Protein AF-A0A368FJ43-F1 (afdb_monomer_lite)

Structure (mmCIF, N/CA/C/O backbone):
data_AF-A0A368FJ43-F1
#
_entry.id   AF-A0A368FJ43-F1
#
loop_
_atom_site.group_PDB
_atom_site.id
_atom_site.type_symbol
_atom_site.label_atom_id
_atom_site.label_alt_id
_atom_site.label_comp_id
_atom_site.label_asym_id
_atom_site.label_entity_id
_atom_site.label_seq_id
_atom_site.pdbx_PDB_ins_code
_atom_site.Cartn_x
_atom_site.Cartn_y
_atom_site.Cartn_z
_atom_site.occupancy
_atom_site.B_iso_or_equiv
_atom_site.auth_seq_id
_atom_site.auth_comp_id
_atom_site.auth_asym_id
_atom_site.auth_atom_id
_atom_site.pdbx_PDB_model_num
ATOM 1 N N . MET A 1 1 ? 56.418 -21.300 -12.229 1.00 56.06 1 MET A N 1
ATOM 2 C CA . MET A 1 1 ? 54.948 -21.501 -12.327 1.00 56.06 1 MET A CA 1
ATOM 3 C C . MET A 1 1 ? 54.117 -20.212 -12.244 1.00 56.06 1 MET A C 1
ATOM 5 O O . MET A 1 1 ? 53.093 -20.142 -12.909 1.00 56.06 1 MET A O 1
ATOM 9 N N . HIS A 1 2 ? 54.546 -19.179 -11.508 1.00 57.78 2 HIS A N 1
ATOM 10 C CA . HIS A 1 2 ? 53.806 -17.912 -11.344 1.00 57.78 2 HIS A CA 1
ATOM 11 C C . HIS A 1 2 ? 53.532 -17.143 -12.662 1.00 57.78 2 HIS A C 1
ATOM 13 O O . HIS A 1 2 ? 52.445 -16.609 -12.866 1.00 57.78 2 HIS A O 1
ATOM 19 N N . TRP A 1 3 ? 54.482 -17.160 -13.607 1.00 52.84 3 TRP A N 1
ATOM 20 C CA . TRP A 1 3 ? 54.360 -16.487 -14.911 1.00 52.84 3 TRP A CA 1
ATOM 21 C C . TRP A 1 3 ? 53.244 -17.058 -15.805 1.00 52.84 3 TRP A C 1
ATOM 23 O O . TRP A 1 3 ? 52.507 -16.310 -16.445 1.00 52.84 3 TRP A O 1
ATOM 33 N N . PHE A 1 4 ? 53.064 -18.382 -15.798 1.00 61.09 4 PHE A N 1
ATOM 34 C CA . PHE A 1 4 ? 52.041 -19.058 -16.602 1.00 61.09 4 PHE A CA 1
ATOM 35 C C . PHE A 1 4 ? 50.625 -18.763 -16.085 1.00 61.09 4 PHE A C 1
ATOM 37 O O . PHE A 1 4 ? 49.690 -18.586 -16.863 1.00 61.09 4 PHE A O 1
ATOM 44 N N . TRP A 1 5 ? 50.478 -18.647 -14.762 1.00 62.38 5 TRP A N 1
ATOM 45 C CA . TRP A 1 5 ? 49.208 -18.303 -14.126 1.00 62.38 5 TRP A CA 1
ATOM 46 C C . TRP A 1 5 ? 48.803 -16.852 -14.416 1.00 62.38 5 TRP A C 1
ATOM 48 O O . TRP A 1 5 ? 47.652 -16.600 -14.764 1.00 62.38 5 TRP A O 1
ATOM 58 N N . LYS A 1 6 ? 49.764 -15.918 -14.395 1.00 77.50 6 LYS A N 1
ATOM 59 C CA . LYS A 1 6 ? 49.528 -14.508 -14.740 1.00 77.50 6 LYS A CA 1
ATOM 60 C C . LYS A 1 6 ? 49.075 -14.333 -16.195 1.00 77.50 6 LYS A C 1
ATOM 62 O O . LYS A 1 6 ? 48.061 -13.689 -16.440 1.00 77.50 6 LYS A O 1
ATOM 67 N N . LYS A 1 7 ? 49.749 -15.003 -17.140 1.00 81.00 7 LYS A N 1
ATOM 68 C CA . LYS A 1 7 ? 49.359 -15.047 -18.564 1.00 81.00 7 LYS A CA 1
ATOM 69 C C . LYS A 1 7 ? 47.941 -15.593 -18.766 1.00 81.00 7 LYS A C 1
ATOM 71 O O . LYS A 1 7 ? 47.155 -15.019 -19.517 1.00 81.00 7 LYS A O 1
ATOM 76 N N . ARG A 1 8 ? 47.602 -16.688 -18.079 1.00 78.31 8 ARG A N 1
ATOM 77 C CA . ARG A 1 8 ? 46.274 -17.315 -18.167 1.00 78.31 8 ARG A CA 1
ATOM 78 C C . ARG A 1 8 ? 45.178 -16.428 -17.568 1.00 78.31 8 ARG A C 1
ATOM 80 O O . ARG A 1 8 ? 44.077 -16.370 -18.112 1.00 78.31 8 ARG A O 1
ATOM 87 N N . TYR A 1 9 ? 45.485 -15.720 -16.483 1.00 78.31 9 TYR A N 1
ATOM 88 C CA . TYR A 1 9 ? 44.573 -14.769 -15.851 1.00 78.31 9 TYR A CA 1
ATOM 89 C C . TYR A 1 9 ? 44.326 -13.532 -16.731 1.00 78.31 9 TYR A C 1
ATOM 91 O O . TYR A 1 9 ? 43.179 -13.129 -16.913 1.00 78.31 9 TYR A O 1
ATOM 99 N N . GLU A 1 10 ? 45.370 -12.985 -17.361 1.00 89.19 10 GLU A N 1
ATOM 100 C CA . GLU A 1 10 ? 45.248 -11.885 -18.331 1.00 89.19 10 GLU A CA 1
ATOM 101 C C . GLU A 1 10 ? 44.378 -12.273 -19.539 1.00 89.19 10 GLU A C 1
ATOM 103 O O . GLU A 1 10 ? 43.505 -11.504 -19.945 1.00 89.19 10 GLU A O 1
ATOM 108 N N . GLN A 1 11 ? 44.545 -13.487 -20.077 1.00 83.38 11 GLN A N 1
ATOM 109 C CA . GLN A 1 11 ? 43.682 -14.011 -21.145 1.00 83.38 11 GLN A CA 1
ATOM 110 C C . GLN A 1 11 ? 42.215 -14.127 -20.714 1.00 83.38 11 GLN A C 1
ATOM 112 O O . GLN A 1 11 ? 41.321 -13.736 -21.466 1.00 83.38 11 GLN A O 1
ATOM 117 N N . PHE A 1 12 ? 41.957 -14.617 -19.502 1.00 87.25 12 PHE A N 1
ATOM 118 C CA . PHE A 1 12 ? 40.603 -14.741 -18.966 1.00 87.25 12 PHE A CA 1
ATOM 119 C C . PHE A 1 12 ? 39.910 -13.377 -18.783 1.00 87.25 12 PHE A C 1
ATOM 121 O O . PHE A 1 12 ? 38.737 -13.220 -19.138 1.00 87.25 12 PHE A O 1
ATOM 128 N N . GLU A 1 13 ? 40.628 -12.367 -18.285 1.00 88.12 13 GLU A N 1
ATOM 129 C CA . GLU A 1 13 ? 40.110 -10.997 -18.152 1.00 88.12 13 GLU A CA 1
ATOM 130 C C . GLU A 1 13 ? 39.820 -10.355 -19.520 1.00 88.12 13 GLU A C 1
ATOM 132 O O . GLU A 1 13 ? 38.753 -9.757 -19.712 1.00 88.12 13 GLU A O 1
ATOM 137 N N . LEU A 1 14 ? 40.702 -10.547 -20.510 1.00 87.88 14 LEU A N 1
ATOM 138 C CA . LEU A 1 14 ? 40.470 -10.093 -21.886 1.00 87.88 14 LEU A CA 1
ATOM 139 C C . LEU A 1 14 ? 39.242 -10.766 -22.517 1.00 87.88 14 LEU A C 1
ATOM 141 O O . LEU A 1 14 ? 38.427 -10.090 -23.153 1.00 87.88 14 LEU A O 1
ATOM 145 N N . GLU A 1 15 ? 39.047 -12.069 -22.301 1.00 86.06 15 GLU A N 1
ATOM 146 C CA . GLU A 1 15 ? 37.847 -12.771 -22.767 1.00 86.06 15 GLU A CA 1
ATOM 147 C C . GLU A 1 15 ? 36.567 -12.243 -22.108 1.00 86.06 15 GLU A C 1
ATOM 149 O O . GLU A 1 15 ? 35.552 -12.052 -22.791 1.00 86.06 15 GLU A O 1
ATOM 154 N N . ARG A 1 16 ? 36.588 -11.965 -20.795 1.00 87.50 16 ARG A N 1
ATOM 155 C CA . ARG A 1 16 ? 35.446 -11.339 -20.107 1.00 87.50 16 ARG A CA 1
ATOM 156 C C . ARG A 1 16 ? 35.163 -9.949 -20.662 1.00 87.50 16 ARG A C 1
ATOM 158 O O . ARG A 1 16 ? 33.991 -9.626 -20.868 1.00 87.50 16 ARG A O 1
ATOM 165 N N . LYS A 1 17 ? 36.195 -9.145 -20.929 1.00 86.06 17 LYS A N 1
ATOM 166 C CA . LYS A 1 17 ? 36.047 -7.806 -21.514 1.00 86.06 17 LYS A CA 1
ATOM 167 C C . LYS A 1 17 ? 35.421 -7.874 -22.909 1.00 86.06 17 LYS A C 1
ATOM 169 O O . LYS A 1 17 ? 34.400 -7.228 -23.134 1.00 86.06 17 LYS A O 1
ATOM 174 N N . LYS A 1 18 ? 35.914 -8.757 -23.782 1.00 87.62 18 LYS A N 1
ATOM 175 C CA . LYS A 1 18 ? 35.355 -8.981 -25.128 1.00 87.62 18 LYS A CA 1
ATOM 176 C C . LYS A 1 18 ? 33.895 -9.447 -25.079 1.00 87.62 18 LYS A C 1
ATOM 178 O O . LYS A 1 18 ? 33.059 -8.964 -25.843 1.00 87.62 18 LYS A O 1
ATOM 183 N N . LYS A 1 19 ? 33.552 -10.348 -24.147 1.00 78.06 19 LYS A N 1
ATOM 184 C CA . LYS A 1 19 ? 32.161 -10.789 -23.922 1.00 78.06 19 LYS A CA 1
ATOM 185 C C . LYS A 1 19 ? 31.265 -9.645 -23.446 1.00 78.06 19 LYS A C 1
ATOM 187 O O . LYS A 1 19 ? 30.132 -9.548 -23.919 1.00 78.06 19 LYS A O 1
ATOM 192 N N . ARG A 1 20 ? 31.757 -8.779 -22.548 1.00 78.06 20 ARG A N 1
ATOM 193 C CA . ARG A 1 20 ? 31.035 -7.574 -22.106 1.00 78.06 20 ARG A CA 1
ATOM 194 C C . ARG A 1 20 ? 30.791 -6.642 -23.287 1.00 78.06 20 ARG A C 1
ATOM 196 O O . ARG A 1 20 ? 29.639 -6.343 -23.554 1.00 78.06 20 ARG A O 1
ATOM 203 N N . GLU A 1 21 ? 31.830 -6.274 -24.031 1.00 72.44 21 GLU A N 1
ATOM 204 C CA . GLU A 1 21 ? 31.740 -5.372 -25.189 1.00 72.44 21 GLU A CA 1
ATOM 205 C C . GLU A 1 21 ? 30.765 -5.880 -26.259 1.00 72.44 21 GLU A C 1
ATOM 207 O O . GLU A 1 21 ? 29.896 -5.135 -26.711 1.00 72.44 21 GLU A O 1
ATOM 212 N N . HIS A 1 22 ? 30.828 -7.166 -26.603 1.00 73.38 22 HIS A N 1
ATOM 213 C CA . HIS A 1 22 ? 29.907 -7.786 -27.554 1.00 73.38 22 HIS A CA 1
ATOM 214 C C . HIS A 1 22 ? 28.457 -7.850 -27.029 1.00 73.38 22 HIS A C 1
ATOM 216 O O . HIS A 1 22 ? 27.514 -7.642 -27.795 1.00 73.38 22 HIS A O 1
ATOM 222 N N . ALA A 1 23 ? 28.247 -8.076 -25.727 1.00 63.69 23 ALA A N 1
ATOM 223 C CA . ALA A 1 23 ? 26.916 -7.997 -25.121 1.00 63.69 23 ALA A CA 1
ATOM 224 C C . ALA A 1 23 ? 26.365 -6.558 -25.125 1.00 63.69 23 ALA A C 1
ATOM 226 O O . ALA A 1 23 ? 25.172 -6.363 -25.363 1.00 63.69 23 ALA A O 1
ATOM 227 N N . THR A 1 24 ? 27.219 -5.551 -24.916 1.00 64.25 24 THR A N 1
ATOM 228 C CA . THR A 1 24 ? 26.849 -4.133 -25.033 1.00 64.25 24 THR A CA 1
ATOM 229 C C . THR A 1 24 ? 26.514 -3.765 -26.478 1.00 64.25 24 THR A C 1
ATOM 231 O O . THR A 1 24 ? 25.536 -3.059 -26.706 1.00 64.25 24 THR A O 1
ATOM 234 N N . ALA A 1 25 ? 27.267 -4.282 -27.456 1.00 63.62 25 ALA A N 1
ATOM 235 C CA . ALA A 1 25 ? 27.008 -4.082 -28.883 1.00 63.62 25 ALA A CA 1
ATOM 236 C C . ALA A 1 25 ? 25.661 -4.685 -29.319 1.00 63.62 25 ALA A C 1
ATOM 238 O O . ALA A 1 25 ? 24.885 -4.012 -29.988 1.00 63.62 25 ALA A O 1
ATOM 239 N N . ARG A 1 26 ? 25.325 -5.901 -28.863 1.00 59.81 26 ARG A N 1
ATOM 240 C CA . ARG A 1 26 ? 24.026 -6.551 -29.146 1.00 59.81 26 ARG A CA 1
ATOM 241 C C . ARG A 1 26 ? 22.819 -5.838 -28.530 1.00 59.81 26 ARG A C 1
ATOM 243 O O . ARG A 1 26 ? 21.708 -6.013 -29.014 1.00 59.81 26 ARG A O 1
ATOM 250 N N . ARG A 1 27 ? 23.016 -5.070 -27.453 1.00 56.34 27 ARG A N 1
ATOM 251 C CA . ARG A 1 27 ? 21.953 -4.289 -26.793 1.00 56.34 27 ARG A CA 1
ATOM 252 C C . ARG A 1 27 ? 21.708 -2.926 -27.436 1.00 56.34 27 ARG A C 1
ATOM 254 O O . ARG A 1 27 ? 20.734 -2.270 -27.077 1.00 56.34 27 ARG A O 1
ATOM 261 N N . ARG A 1 28 ? 22.558 -2.491 -28.371 1.00 56.34 28 ARG A N 1
ATOM 262 C CA . ARG A 1 28 ? 22.267 -1.310 -29.186 1.00 56.34 28 ARG A CA 1
ATOM 263 C C . ARG A 1 28 ? 21.212 -1.715 -30.209 1.00 56.34 28 ARG A C 1
ATOM 265 O O . ARG A 1 28 ? 21.512 -2.437 -31.154 1.00 56.34 28 ARG A O 1
ATOM 272 N N . VAL A 1 29 ? 19.969 -1.287 -29.996 1.00 56.28 29 VAL A N 1
ATOM 273 C CA . VAL A 1 29 ? 18.942 -1.356 -31.040 1.00 56.28 29 VAL A CA 1
ATOM 274 C C . VAL A 1 29 ? 19.450 -0.479 -32.184 1.00 56.28 29 VAL A C 1
ATOM 276 O O . VAL A 1 29 ? 19.746 0.683 -31.906 1.00 56.28 29 VAL A O 1
ATOM 279 N N . PRO A 1 30 ? 19.615 -0.988 -33.420 1.00 60.94 30 PRO A N 1
ATOM 280 C CA . PRO A 1 30 ? 19.941 -0.134 -34.552 1.00 60.94 30 PRO A CA 1
ATOM 281 C C . PRO A 1 30 ? 18.762 0.826 -34.724 1.00 60.94 30 PRO A C 1
ATOM 283 O O . PRO A 1 30 ? 17.656 0.374 -35.040 1.00 60.94 30 PRO A O 1
ATOM 286 N N . PRO A 1 31 ? 18.931 2.120 -34.421 1.00 58.47 31 PRO A N 1
ATOM 287 C CA . PRO A 1 31 ? 17.820 3.035 -34.513 1.00 58.47 31 PRO A CA 1
ATOM 288 C C . PRO A 1 31 ? 17.581 3.317 -35.994 1.00 58.47 31 PRO A C 1
ATOM 290 O O . PRO A 1 31 ? 18.527 3.376 -36.788 1.00 58.47 31 PRO A O 1
ATOM 293 N N . PRO A 1 32 ? 16.331 3.533 -36.390 1.00 61.94 32 PRO A N 1
ATOM 294 C CA . PRO A 1 32 ? 16.091 4.184 -37.644 1.00 61.94 32 PRO A CA 1
ATOM 295 C C . PRO A 1 32 ? 16.373 5.676 -37.326 1.00 61.94 32 PRO A C 1
ATOM 297 O O . PRO A 1 32 ? 15.612 6.346 -36.632 1.00 61.94 32 PRO A O 1
ATOM 300 N N . TYR A 1 33 ? 17.581 6.147 -37.663 1.00 68.44 33 TYR A N 1
ATOM 301 C CA . TYR A 1 33 ? 18.050 7.479 -37.265 1.00 68.44 33 TYR A CA 1
ATOM 302 C C . TYR A 1 33 ? 17.172 8.557 -37.904 1.00 68.44 33 TYR A C 1
ATOM 304 O O . TYR A 1 33 ? 17.021 8.592 -39.123 1.00 68.44 33 TYR A O 1
ATOM 312 N N . ILE A 1 34 ? 16.624 9.449 -37.079 1.00 73.38 34 ILE A N 1
ATOM 313 C CA . ILE A 1 34 ? 15.973 10.664 -37.567 1.00 73.38 34 ILE A CA 1
ATOM 314 C C . ILE A 1 34 ? 17.078 11.547 -38.151 1.00 73.38 34 ILE A C 1
ATOM 316 O O . ILE A 1 34 ? 17.984 11.954 -37.422 1.00 73.38 34 ILE A O 1
ATOM 320 N N . SER A 1 35 ? 17.035 11.811 -39.459 1.00 73.88 35 SER A N 1
ATOM 321 C CA . SER A 1 35 ? 18.006 12.694 -40.114 1.00 73.88 35 SER A CA 1
ATOM 322 C C . SER A 1 35 ? 17.357 14.032 -40.436 1.00 73.88 35 SER A C 1
ATOM 324 O O . SER A 1 35 ? 16.353 14.071 -41.150 1.00 73.88 35 SER A O 1
ATOM 326 N N . VAL A 1 36 ? 17.953 15.114 -39.942 1.00 82.88 36 VAL A N 1
ATOM 327 C CA . VAL A 1 36 ? 17.556 16.487 -40.263 1.00 82.88 36 VAL A CA 1
ATOM 328 C C . VAL A 1 36 ? 18.470 17.004 -41.366 1.00 82.88 36 VAL A C 1
ATOM 330 O O . VAL A 1 36 ? 19.692 16.975 -41.214 1.00 82.88 36 VAL A O 1
ATOM 333 N N . LYS A 1 37 ? 17.896 17.455 -42.481 1.00 81.31 37 LYS A N 1
ATOM 334 C CA . LYS A 1 37 ? 18.634 18.093 -43.575 1.00 81.31 37 LYS A CA 1
ATOM 335 C C . LYS A 1 37 ? 18.195 19.548 -43.674 1.00 81.31 37 LYS A C 1
ATOM 337 O O . LYS A 1 37 ? 17.035 19.827 -43.962 1.00 81.31 37 LYS A O 1
ATOM 342 N N . HIS A 1 38 ? 19.124 20.463 -43.431 1.00 83.56 38 HIS A N 1
ATOM 343 C CA . HIS A 1 38 ? 18.896 21.896 -43.584 1.00 83.56 38 HIS A CA 1
ATOM 344 C C . HIS A 1 38 ? 19.403 22.346 -44.956 1.00 83.56 38 HIS A C 1
ATOM 346 O O . HIS A 1 38 ? 20.557 22.093 -45.302 1.00 83.56 38 HIS A O 1
ATOM 352 N N . THR A 1 39 ? 18.552 23.011 -45.731 1.00 82.69 39 THR A N 1
ATOM 353 C CA . THR A 1 39 ? 18.940 23.740 -46.946 1.00 82.69 39 THR A CA 1
ATOM 354 C C . THR A 1 39 ? 18.619 25.223 -46.769 1.00 82.69 39 THR A C 1
ATOM 356 O O . THR A 1 39 ? 18.028 25.618 -45.768 1.00 82.69 39 THR A O 1
ATOM 359 N N . ILE A 1 40 ? 19.013 26.051 -47.737 1.00 85.56 40 ILE A N 1
ATOM 360 C CA . ILE A 1 40 ? 18.828 27.511 -47.691 1.00 85.56 40 ILE A CA 1
ATOM 361 C C . ILE A 1 40 ? 17.338 27.895 -47.618 1.00 85.56 40 ILE A C 1
ATOM 363 O O . ILE A 1 40 ? 17.001 28.895 -46.994 1.00 85.56 40 ILE A O 1
ATOM 367 N N . ASN A 1 41 ? 16.449 27.084 -48.203 1.00 77.94 41 ASN A N 1
ATOM 368 C CA . ASN A 1 41 ? 15.029 27.418 -48.343 1.00 77.94 41 ASN A CA 1
ATOM 369 C C . ASN A 1 41 ? 14.108 26.582 -47.442 1.00 77.94 41 ASN A C 1
ATOM 371 O O . ASN A 1 41 ? 13.004 27.018 -47.133 1.00 77.94 41 ASN A O 1
ATOM 375 N N . GLU A 1 42 ? 14.540 25.396 -47.001 1.00 81.44 42 GLU A N 1
ATOM 376 C CA . GLU A 1 42 ? 13.709 24.510 -46.183 1.00 81.44 42 GLU A CA 1
ATOM 377 C C . GLU A 1 42 ? 14.524 23.539 -45.318 1.00 81.44 42 GLU A C 1
ATOM 379 O O . GLU A 1 42 ? 15.661 23.170 -45.631 1.00 81.44 42 GLU A O 1
ATOM 384 N N . THR A 1 43 ? 13.912 23.094 -44.220 1.00 84.50 43 THR A N 1
ATOM 385 C CA . THR A 1 43 ? 14.436 22.035 -43.350 1.00 84.50 43 THR A CA 1
ATOM 386 C C . THR A 1 43 ? 13.560 20.798 -43.489 1.00 84.50 43 THR A C 1
ATOM 388 O O . THR A 1 43 ? 12.379 20.841 -43.152 1.00 84.50 43 THR A O 1
ATOM 391 N N . THR A 1 44 ? 14.133 19.685 -43.949 1.00 80.31 44 THR A N 1
ATOM 392 C CA . THR A 1 44 ? 13.415 18.412 -44.107 1.00 80.31 44 THR A CA 1
ATOM 393 C C . THR A 1 44 ? 13.824 17.405 -43.031 1.00 80.31 44 THR A C 1
ATOM 395 O O . THR A 1 44 ? 15.004 17.245 -42.704 1.00 80.31 44 THR A O 1
ATOM 398 N N . LEU A 1 45 ? 12.827 16.722 -42.458 1.00 79.69 45 LEU A N 1
ATOM 399 C CA . LEU A 1 45 ? 12.988 15.699 -41.422 1.00 79.69 45 LEU A CA 1
ATOM 400 C C . LEU A 1 45 ? 12.660 14.327 -42.012 1.00 79.69 45 LEU A C 1
ATOM 402 O O . LEU A 1 45 ? 11.509 14.056 -42.345 1.00 79.69 45 LEU A O 1
ATOM 406 N N . VAL A 1 46 ? 13.654 13.444 -42.118 1.00 77.00 46 VAL A N 1
ATOM 407 C CA . VAL A 1 46 ? 13.416 12.043 -42.494 1.00 77.00 46 VAL A CA 1
ATOM 408 C C . VAL A 1 46 ? 13.244 11.243 -41.212 1.00 77.00 46 VAL A C 1
ATOM 410 O O . VAL A 1 46 ? 14.222 10.941 -40.523 1.00 77.00 46 VAL A O 1
ATOM 413 N N . VAL A 1 47 ? 11.990 10.934 -40.885 1.00 74.56 47 VAL A N 1
ATOM 414 C CA . VAL A 1 47 ? 11.626 10.034 -39.788 1.00 74.56 47 VAL A CA 1
ATOM 415 C C . VAL A 1 47 ? 11.361 8.661 -40.396 1.00 74.56 47 VAL A C 1
ATOM 417 O O . VAL A 1 47 ? 10.384 8.498 -41.120 1.00 74.56 47 VAL A O 1
ATOM 420 N N . PRO A 1 48 ? 12.230 7.676 -40.167 1.00 69.62 48 PRO A N 1
ATOM 421 C CA . PRO A 1 48 ? 11.997 6.337 -40.683 1.00 69.62 48 PRO A CA 1
ATOM 422 C C . PRO A 1 48 ? 10.879 5.617 -39.915 1.00 69.62 48 PRO A C 1
ATOM 424 O O . PRO A 1 48 ? 10.690 5.834 -38.715 1.00 69.62 48 PRO A O 1
ATOM 427 N N . ASP A 1 49 ? 10.160 4.734 -40.609 1.00 72.94 49 ASP A N 1
ATOM 428 C CA . ASP A 1 49 ? 8.962 4.083 -40.079 1.00 72.94 49 ASP A CA 1
ATOM 429 C C . ASP A 1 49 ? 9.248 3.298 -38.794 1.00 72.94 49 ASP A C 1
ATOM 431 O O . ASP A 1 49 ? 10.073 2.374 -38.747 1.00 72.94 49 ASP A O 1
ATOM 435 N N . ILE A 1 50 ? 8.523 3.650 -37.731 1.00 70.12 50 ILE A N 1
ATOM 436 C CA . ILE A 1 50 ? 8.561 2.938 -36.457 1.00 70.12 50 ILE A CA 1
ATOM 437 C C . ILE A 1 50 ? 7.949 1.558 -36.699 1.00 70.12 50 ILE A C 1
ATOM 439 O O . ILE A 1 50 ? 6.729 1.395 -36.725 1.00 70.12 50 ILE A O 1
ATOM 443 N N . LYS A 1 51 ? 8.793 0.536 -36.882 1.00 69.62 51 LYS A N 1
ATOM 444 C CA . LYS A 1 51 ? 8.326 -0.854 -36.939 1.00 69.62 51 LYS A CA 1
ATOM 445 C C . LYS A 1 51 ? 7.575 -1.151 -35.646 1.00 69.62 51 LYS A C 1
ATOM 447 O O . LYS A 1 51 ? 8.177 -1.186 -34.573 1.00 69.62 51 LYS A O 1
ATOM 452 N N . VAL A 1 52 ? 6.266 -1.373 -35.749 1.00 78.75 52 VAL A N 1
ATOM 453 C CA . VAL A 1 52 ? 5.434 -1.767 -34.610 1.00 78.75 5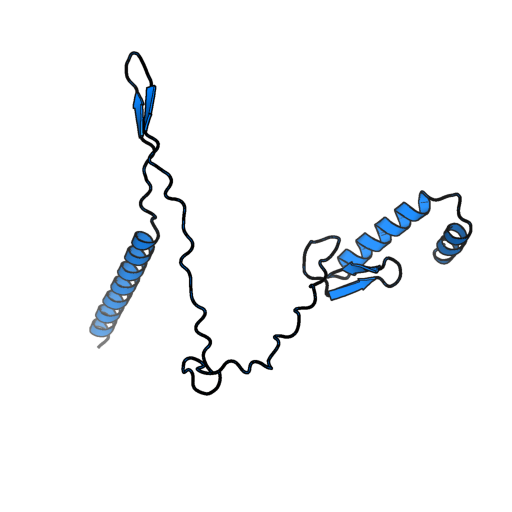2 VAL A CA 1
ATOM 454 C C . VAL A 1 52 ? 6.030 -3.039 -34.019 1.00 78.75 52 VAL A C 1
ATOM 456 O O . VAL A 1 52 ? 6.108 -4.073 -34.688 1.00 78.75 52 VAL A O 1
ATOM 459 N N . PHE A 1 53 ? 6.491 -2.956 -32.772 1.00 76.94 53 PHE A N 1
ATOM 460 C CA . PHE A 1 53 ? 7.038 -4.103 -32.064 1.00 76.94 53 PHE A CA 1
ATOM 461 C C . PHE A 1 53 ? 5.925 -5.136 -31.865 1.00 76.94 53 PHE A C 1
ATOM 463 O O . PHE A 1 53 ? 5.102 -5.028 -30.955 1.00 76.94 53 PHE A O 1
ATOM 470 N N . LYS A 1 54 ? 5.890 -6.155 -32.726 1.00 80.50 54 LYS A N 1
ATOM 471 C CA . LYS A 1 54 ? 5.068 -7.342 -32.504 1.00 80.50 54 LYS A CA 1
ATOM 472 C C . LYS A 1 54 ? 5.776 -8.176 -31.450 1.00 80.50 54 LYS A C 1
ATOM 474 O O . LYS A 1 54 ? 6.798 -8.799 -31.739 1.00 80.50 54 LYS A O 1
ATOM 479 N N . LYS A 1 55 ? 5.260 -8.149 -30.218 1.00 76.00 55 LYS A N 1
ATOM 480 C CA . LYS A 1 55 ? 5.746 -9.017 -29.143 1.00 76.00 55 LYS A CA 1
ATOM 481 C C . LYS A 1 55 ? 5.753 -10.454 -29.679 1.00 76.00 55 LYS A C 1
ATOM 483 O O . LYS A 1 55 ? 4.690 -10.921 -30.085 1.00 76.00 55 LYS A O 1
ATOM 488 N N . PRO A 1 56 ? 6.910 -11.139 -29.723 1.00 74.50 56 PRO A N 1
ATOM 489 C CA . PRO A 1 56 ? 6.939 -12.506 -30.209 1.00 74.50 56 PRO A CA 1
ATOM 490 C C . PRO A 1 56 ? 6.026 -13.352 -29.323 1.00 74.50 56 PRO A C 1
ATOM 492 O O . PRO A 1 56 ? 6.050 -13.225 -28.094 1.00 74.50 56 PRO A O 1
ATOM 495 N N . GLU A 1 57 ? 5.208 -14.195 -29.946 1.00 77.81 57 GLU A N 1
ATOM 496 C CA . GLU A 1 57 ? 4.372 -15.159 -29.240 1.00 77.81 57 GLU A CA 1
ATOM 497 C C . GLU A 1 57 ? 5.275 -16.200 -28.572 1.00 77.81 57 GLU A C 1
ATOM 499 O O . GLU A 1 57 ? 5.638 -17.226 -29.148 1.00 77.81 57 GLU A O 1
ATOM 504 N N . VAL A 1 58 ? 5.695 -15.922 -27.340 1.00 68.25 58 VAL A N 1
ATOM 505 C CA . VAL A 1 58 ? 6.424 -16.895 -26.531 1.00 68.25 58 VAL A CA 1
ATOM 506 C C . VAL A 1 58 ? 5.404 -17.913 -26.037 1.00 68.25 58 VAL A C 1
ATOM 508 O O . VAL A 1 58 ? 4.661 -17.640 -25.095 1.00 68.25 58 VAL A O 1
ATOM 511 N N . LYS A 1 59 ? 5.355 -19.091 -26.668 1.00 66.50 59 LYS A N 1
ATOM 512 C CA . LYS A 1 59 ? 4.613 -20.235 -26.125 1.00 66.50 59 LYS A CA 1
ATOM 513 C C . LYS A 1 59 ? 5.275 -20.622 -24.797 1.00 66.50 59 LYS A C 1
ATOM 515 O O . LYS A 1 59 ? 6.442 -21.015 -24.822 1.00 66.50 59 LYS A O 1
ATOM 520 N N . PRO A 1 60 ? 4.598 -20.495 -23.640 1.00 63.59 60 PRO A N 1
ATOM 521 C CA . PRO A 1 60 ? 5.189 -20.898 -22.373 1.00 63.59 60 PRO A CA 1
ATOM 522 C C . PRO A 1 60 ? 5.433 -22.409 -22.404 1.00 63.59 60 PRO A C 1
ATOM 524 O O . PRO A 1 60 ? 4.489 -23.200 -22.415 1.00 63.59 60 PRO A O 1
ATOM 527 N N . SER A 1 61 ? 6.701 -22.819 -22.439 1.00 63.62 61 SER A N 1
ATOM 528 C CA . SER A 1 61 ? 7.081 -24.213 -22.245 1.00 63.62 61 SER A CA 1
ATOM 529 C C . SER A 1 61 ? 7.013 -24.517 -20.752 1.00 63.62 61 SER A C 1
ATOM 531 O O . SER A 1 61 ? 7.940 -24.253 -19.990 1.00 63.62 61 SER A O 1
ATOM 533 N N . PHE A 1 62 ? 5.879 -25.052 -20.308 1.00 68.50 62 PHE A N 1
ATOM 534 C CA . PHE A 1 62 ? 5.789 -25.610 -18.965 1.00 68.50 62 PHE A CA 1
ATOM 535 C C . PHE A 1 62 ? 6.703 -26.833 -18.905 1.00 68.50 62 PHE A C 1
ATOM 537 O O . PHE A 1 62 ? 6.558 -27.758 -19.701 1.00 68.50 62 PHE A O 1
ATOM 544 N N . VAL A 1 63 ? 7.667 -26.823 -17.991 1.00 70.81 63 VAL A N 1
ATOM 545 C CA . VAL A 1 63 ? 8.518 -27.979 -17.701 1.00 70.81 63 VAL A CA 1
ATOM 546 C C . VAL A 1 63 ? 7.973 -28.697 -16.473 1.00 70.81 63 VAL A C 1
ATOM 548 O O . VAL A 1 63 ? 7.508 -28.066 -15.525 1.00 70.81 63 VAL A O 1
ATOM 551 N N . CYS A 1 64 ? 8.000 -30.025 -16.489 1.00 65.44 64 CYS A N 1
ATOM 552 C CA . CYS A 1 64 ? 7.690 -30.823 -15.310 1.00 65.44 64 CYS A CA 1
ATOM 553 C C . CYS A 1 64 ? 8.747 -30.551 -14.226 1.00 65.44 64 CYS A C 1
ATOM 555 O O . CYS A 1 64 ? 9.936 -30.716 -14.487 1.00 65.44 64 CYS A O 1
ATOM 557 N N . ALA A 1 65 ? 8.327 -30.178 -13.013 1.00 67.75 65 ALA A N 1
ATOM 558 C CA . ALA A 1 65 ? 9.242 -29.864 -11.908 1.00 67.75 65 ALA A CA 1
ATOM 559 C C . ALA A 1 65 ? 10.141 -31.048 -11.500 1.00 67.75 65 ALA A C 1
ATOM 561 O O . ALA A 1 65 ? 11.236 -30.837 -10.994 1.00 67.75 65 ALA A O 1
ATOM 562 N N . VAL A 1 66 ? 9.690 -32.283 -11.749 1.00 78.06 66 VAL A N 1
ATOM 563 C CA . VAL A 1 66 ? 10.427 -33.511 -11.417 1.00 78.06 66 VAL A CA 1
ATOM 564 C C . VAL A 1 66 ? 11.369 -33.931 -12.546 1.00 78.06 66 VAL A C 1
ATOM 566 O O . VAL A 1 66 ? 12.501 -34.322 -12.294 1.00 78.06 66 VAL A O 1
ATOM 569 N N . THR A 1 67 ? 10.917 -33.865 -13.803 1.00 76.31 67 THR A N 1
ATOM 570 C CA . THR A 1 67 ? 11.665 -34.439 -14.938 1.00 76.31 67 THR A CA 1
ATOM 571 C C . THR A 1 67 ? 12.380 -33.405 -15.806 1.00 76.31 67 THR A C 1
ATOM 573 O O . THR A 1 67 ? 13.160 -33.788 -16.674 1.00 76.31 67 THR A O 1
ATOM 576 N N . GLY A 1 68 ? 12.094 -32.106 -15.647 1.00 69.62 68 GLY A N 1
ATOM 577 C CA . GLY A 1 68 ? 12.637 -31.019 -16.476 1.00 69.62 68 GLY A CA 1
ATOM 578 C C . GLY A 1 68 ? 12.205 -31.055 -17.951 1.00 69.62 68 GLY A C 1
ATOM 579 O O . GLY A 1 68 ? 12.547 -30.159 -18.721 1.00 69.62 68 GLY A O 1
ATOM 580 N N . ARG A 1 69 ? 11.442 -32.076 -18.365 1.00 74.94 69 ARG A N 1
ATOM 581 C CA . ARG A 1 69 ? 10.931 -32.254 -19.729 1.00 74.94 69 ARG A CA 1
ATOM 582 C C . ARG A 1 69 ? 9.692 -31.380 -19.956 1.00 74.94 69 ARG A C 1
ATOM 584 O O . ARG A 1 69 ? 8.965 -31.113 -18.994 1.00 74.94 69 ARG A O 1
ATOM 591 N N . PRO A 1 70 ? 9.414 -30.952 -21.203 1.00 69.88 70 PRO A N 1
ATOM 592 C CA . PRO A 1 70 ? 8.192 -30.219 -21.517 1.00 69.88 70 PRO A CA 1
ATOM 593 C C . PRO A 1 70 ? 6.972 -31.048 -21.099 1.00 69.88 70 PRO A C 1
ATOM 595 O O . PRO A 1 70 ? 6.832 -32.208 -21.495 1.00 69.88 70 PRO A O 1
ATOM 598 N N . ALA A 1 71 ? 6.123 -30.462 -20.257 1.00 63.53 71 ALA A N 1
ATOM 599 C CA . ALA A 1 71 ? 4.922 -31.087 -19.730 1.00 63.53 71 ALA A CA 1
ATOM 600 C C . ALA A 1 71 ? 3.969 -31.392 -20.894 1.00 63.53 71 ALA A C 1
ATOM 602 O O . ALA A 1 71 ? 3.384 -30.491 -21.491 1.00 63.53 71 ALA A O 1
ATOM 603 N N . ARG A 1 72 ? 3.854 -32.678 -21.247 1.00 58.94 72 ARG A N 1
ATOM 604 C CA . ARG A 1 72 ? 3.003 -33.157 -22.350 1.00 58.94 72 ARG A CA 1
ATOM 605 C C . ARG A 1 72 ? 1.513 -33.156 -22.009 1.00 58.94 72 ARG A C 1
ATOM 607 O O . ARG A 1 72 ? 0.694 -33.237 -22.914 1.00 58.94 72 ARG A O 1
ATOM 614 N N . TYR A 1 73 ? 1.167 -33.066 -20.729 1.00 61.00 73 TYR A N 1
ATOM 615 C CA . TYR A 1 73 ? -0.202 -33.165 -20.250 1.00 61.00 73 TYR A CA 1
ATOM 616 C C . TYR A 1 73 ? -0.506 -31.980 -19.333 1.00 61.00 73 TYR A C 1
ATOM 618 O O . TYR A 1 73 ? 0.152 -31.783 -18.312 1.00 61.00 73 TYR A O 1
ATOM 626 N N . ARG A 1 74 ? -1.478 -31.159 -19.738 1.00 56.47 74 ARG A N 1
ATOM 627 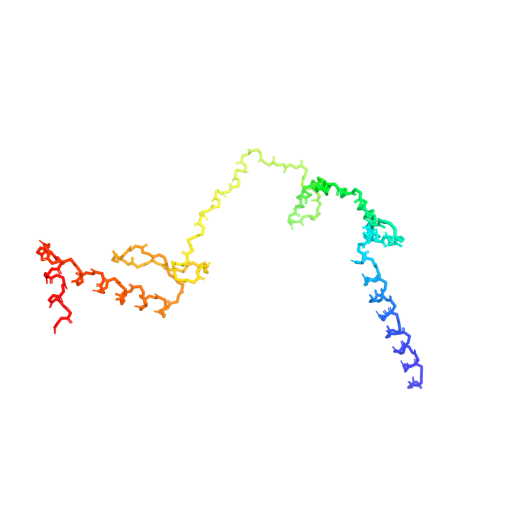C CA . ARG A 1 74 ? -2.245 -30.337 -18.803 1.00 56.47 74 ARG A CA 1
ATOM 628 C C . ARG A 1 74 ? -3.322 -31.255 -18.255 1.00 56.47 74 ARG A C 1
ATOM 630 O O . ARG A 1 74 ? -4.155 -31.687 -19.044 1.00 56.47 74 ARG A O 1
ATOM 637 N N . ASP A 1 75 ? -3.344 -31.498 -16.951 1.00 65.56 75 ASP A N 1
ATOM 638 C CA . ASP A 1 75 ? -4.557 -31.986 -16.303 1.00 65.56 75 ASP A CA 1
ATOM 639 C C . ASP A 1 75 ? -5.679 -30.980 -16.620 1.00 65.56 75 ASP A C 1
ATOM 641 O O . ASP A 1 75 ? -5.605 -29.838 -16.153 1.00 65.56 75 ASP A O 1
ATOM 645 N N . PRO A 1 76 ? -6.715 -31.332 -17.405 1.00 67.75 76 PRO A N 1
ATOM 646 C CA . PRO A 1 76 ? -7.807 -30.405 -17.725 1.00 67.75 76 PRO A CA 1
ATOM 647 C C . PRO A 1 76 ? -8.598 -29.989 -16.472 1.00 67.75 76 PRO A C 1
ATOM 649 O O . PRO A 1 76 ? -9.366 -29.030 -16.499 1.00 67.75 76 PRO A O 1
ATOM 652 N N . VAL A 1 77 ? -8.375 -30.693 -15.359 1.00 72.31 77 VAL A N 1
ATOM 653 C CA . VAL A 1 77 ? -8.980 -30.456 -14.048 1.00 72.31 77 VAL A CA 1
ATOM 654 C C . VAL A 1 77 ? -8.158 -29.477 -13.195 1.00 72.31 77 VAL A C 1
ATOM 656 O O . VAL A 1 77 ? -8.706 -28.872 -12.273 1.00 72.31 77 VAL A O 1
ATOM 659 N N . PHE A 1 78 ? -6.870 -29.246 -13.498 1.00 69.19 78 PHE A N 1
ATOM 660 C CA . PHE A 1 78 ? -6.038 -28.312 -12.733 1.00 69.1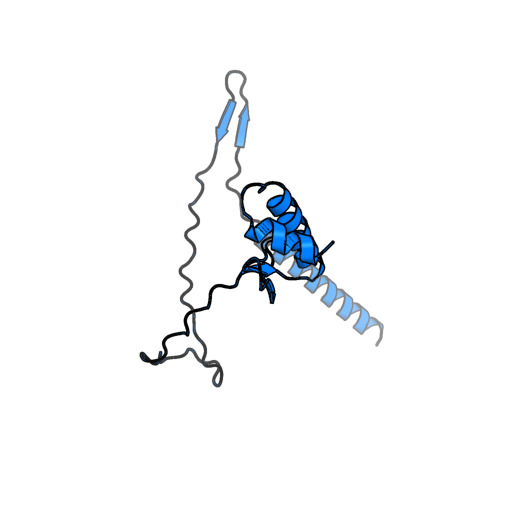9 78 PHE A CA 1
ATOM 661 C C . PHE A 1 78 ? -6.358 -26.864 -13.119 1.00 69.19 78 PHE A C 1
ATOM 663 O O . PHE A 1 78 ? -5.675 -26.214 -13.916 1.00 69.19 78 PHE A O 1
ATOM 670 N N . LYS A 1 79 ? -7.430 -26.335 -12.531 1.00 74.38 79 LYS A N 1
ATOM 671 C CA . LYS A 1 79 ? -7.700 -24.900 -12.526 1.00 74.38 79 LYS A CA 1
ATOM 672 C C . LYS A 1 79 ? -6.640 -24.244 -11.646 1.00 74.38 79 LYS A C 1
ATOM 674 O O . LYS A 1 79 ? -6.562 -24.528 -10.453 1.00 74.38 79 LYS A O 1
ATOM 679 N N . LYS A 1 80 ? -5.808 -23.376 -12.234 1.00 70.94 80 LYS A N 1
ATOM 680 C CA . LYS A 1 80 ? -4.890 -22.538 -11.453 1.00 70.94 80 LYS A CA 1
ATOM 681 C C . LYS A 1 80 ? -5.737 -21.804 -10.404 1.00 70.94 80 LYS A C 1
ATOM 683 O O . LYS A 1 80 ? -6.731 -21.197 -10.806 1.00 70.94 80 LYS A O 1
ATOM 688 N N . PRO A 1 81 ? -5.387 -21.859 -9.106 1.00 77.94 81 PRO A N 1
ATOM 689 C CA . PRO A 1 81 ? -6.148 -21.137 -8.101 1.00 77.94 81 PRO A CA 1
ATOM 690 C C . PRO A 1 81 ? -6.182 -19.662 -8.493 1.00 77.94 81 PRO A C 1
ATOM 692 O O . PRO A 1 81 ? -5.155 -19.100 -8.895 1.00 77.94 81 PRO A O 1
ATOM 695 N N . GLU A 1 82 ? -7.369 -19.062 -8.432 1.00 79.50 82 GLU A N 1
ATOM 696 C CA . GLU A 1 82 ? -7.528 -17.644 -8.723 1.00 79.50 82 GLU A CA 1
ATOM 697 C C . GLU A 1 82 ? -6.584 -16.850 -7.819 1.00 79.50 82 GLU A C 1
ATOM 699 O O . GLU A 1 82 ? -6.548 -17.023 -6.596 1.00 79.50 82 GLU A O 1
ATOM 704 N N . VAL A 1 83 ? -5.741 -16.026 -8.441 1.00 77.12 83 VAL A N 1
ATOM 705 C CA . VAL A 1 83 ? -4.779 -15.208 -7.710 1.00 77.12 83 VAL A CA 1
ATOM 706 C C . VAL A 1 83 ? -5.584 -14.168 -6.945 1.00 77.12 83 VAL A C 1
ATOM 708 O O . VAL A 1 83 ? -6.167 -13.271 -7.550 1.00 77.12 83 VAL A O 1
ATOM 711 N N . LYS A 1 84 ? -5.628 -14.295 -5.615 1.00 73.00 84 LYS A N 1
ATOM 712 C CA . LYS A 1 84 ? -6.292 -13.310 -4.757 1.00 73.00 84 LYS A CA 1
ATOM 713 C C . LYS A 1 84 ? -5.686 -11.927 -5.033 1.00 73.00 84 LYS A C 1
ATOM 715 O O . LYS A 1 84 ? -4.454 -11.820 -5.055 1.00 73.00 84 LYS A O 1
ATOM 720 N N . PRO A 1 85 ? -6.502 -10.877 -5.233 1.00 71.62 85 PRO A N 1
ATOM 721 C CA . PRO A 1 85 ? -5.979 -9.539 -5.456 1.00 71.62 85 PRO A CA 1
ATOM 722 C C . PRO A 1 85 ? -5.140 -9.124 -4.245 1.00 71.62 85 PRO A C 1
ATOM 724 O O . PRO A 1 85 ? -5.606 -9.159 -3.105 1.00 71.62 85 PRO A O 1
ATOM 727 N N . SER A 1 86 ? -3.879 -8.763 -4.480 1.00 78.88 86 SER A N 1
ATOM 728 C CA . SER A 1 86 ? -3.025 -8.234 -3.421 1.00 78.88 86 SER A CA 1
ATOM 729 C C . SER A 1 86 ? -3.534 -6.851 -3.032 1.00 78.88 86 SER A C 1
ATOM 731 O O . SER A 1 86 ? -3.565 -5.951 -3.872 1.00 78.88 86 SER A O 1
ATOM 733 N N . PHE A 1 87 ? -3.914 -6.662 -1.770 1.00 88.56 87 PHE A N 1
ATOM 734 C CA . PHE A 1 87 ? -4.280 -5.337 -1.281 1.00 88.56 87 PHE A CA 1
ATOM 735 C C . PHE A 1 87 ? -3.056 -4.422 -1.295 1.00 88.56 87 PHE A C 1
ATOM 737 O O . PHE A 1 87 ? -1.959 -4.823 -0.904 1.00 88.56 87 PHE A O 1
ATOM 744 N N . VAL A 1 88 ? -3.247 -3.191 -1.753 1.00 95.31 88 VAL A N 1
ATOM 745 C CA . VAL A 1 88 ? -2.193 -2.183 -1.863 1.00 95.31 88 VAL A CA 1
ATOM 746 C C . VAL A 1 88 ? -2.373 -1.165 -0.744 1.00 95.31 88 VAL A C 1
ATOM 748 O O . VAL A 1 88 ? -3.486 -0.729 -0.481 1.00 95.31 88 VAL A O 1
ATOM 751 N N . CYS A 1 89 ? -1.289 -0.800 -0.066 1.00 96.31 89 CYS A N 1
ATOM 752 C CA . CYS A 1 89 ? -1.290 0.161 1.029 1.00 96.31 89 CYS A CA 1
ATOM 753 C C . CYS A 1 89 ? -1.786 1.530 0.553 1.00 96.31 89 CYS A C 1
ATOM 755 O O . CYS A 1 89 ? -1.177 2.119 -0.343 1.00 96.31 89 CYS A O 1
ATOM 757 N N . ALA A 1 90 ? -2.810 2.065 1.222 1.00 95.69 90 ALA A N 1
ATOM 758 C CA . ALA A 1 90 ? -3.451 3.330 0.855 1.00 95.69 90 ALA A CA 1
ATOM 759 C C . ALA A 1 90 ? -2.504 4.546 0.901 1.00 95.69 90 ALA A C 1
ATOM 761 O O . ALA A 1 90 ? -2.740 5.544 0.230 1.00 95.69 90 ALA A O 1
ATOM 762 N N . VAL A 1 91 ? -1.424 4.472 1.688 1.00 96.44 91 VAL A N 1
ATOM 763 C CA . VAL A 1 91 ? -0.465 5.578 1.851 1.00 96.44 91 VAL A CA 1
ATOM 764 C C . VAL A 1 91 ? 0.731 5.458 0.904 1.00 96.44 91 VAL A C 1
ATOM 766 O O . VAL A 1 91 ? 1.209 6.463 0.396 1.00 96.44 91 VAL A O 1
ATOM 769 N N . THR A 1 92 ? 1.253 4.246 0.691 1.00 95.94 92 THR A N 1
ATOM 770 C CA . THR A 1 92 ? 2.571 4.048 0.042 1.00 95.94 92 THR A CA 1
ATOM 771 C C . THR A 1 92 ? 2.520 3.320 -1.296 1.00 95.94 92 THR A C 1
ATOM 773 O O . THR A 1 92 ? 3.553 3.215 -1.949 1.00 95.94 92 THR A O 1
ATOM 776 N N . GLY A 1 93 ? 1.382 2.742 -1.690 1.00 94.06 93 GLY A N 1
ATOM 777 C CA . GLY A 1 93 ? 1.297 1.946 -2.921 1.00 94.06 93 GLY A CA 1
ATOM 778 C C . GLY A 1 93 ? 2.032 0.594 -2.866 1.00 94.06 93 GLY A C 1
ATOM 779 O O . GLY A 1 93 ? 2.046 -0.149 -3.842 1.00 94.06 93 GLY A O 1
ATOM 780 N N . ARG A 1 94 ? 2.653 0.247 -1.731 1.00 93.25 94 ARG A N 1
ATOM 781 C CA . ARG A 1 94 ? 3.306 -1.053 -1.499 1.00 93.25 94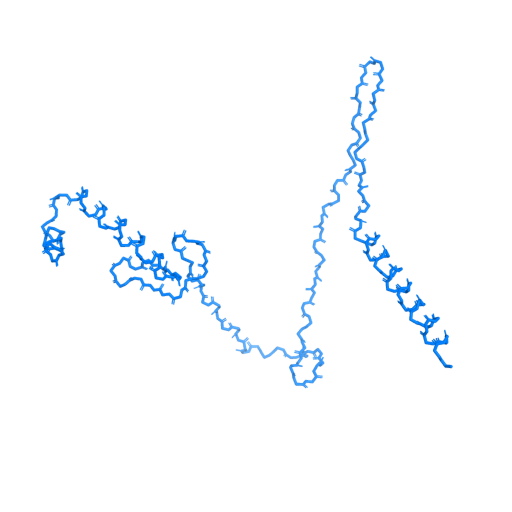 ARG A CA 1
ATOM 782 C C . ARG A 1 94 ? 2.274 -2.136 -1.174 1.00 93.25 94 ARG A C 1
ATOM 784 O O . ARG A 1 94 ? 1.214 -1.793 -0.655 1.00 93.25 94 ARG A O 1
ATOM 791 N N . PRO A 1 95 ? 2.568 -3.432 -1.379 1.00 95.12 95 PRO A N 1
ATOM 792 C CA . PRO A 1 95 ? 1.679 -4.496 -0.919 1.00 95.12 95 PRO A CA 1
ATOM 793 C C . PRO A 1 95 ? 1.406 -4.359 0.586 1.00 95.12 95 PRO A C 1
ATOM 795 O O . PRO A 1 95 ? 2.319 -4.168 1.404 1.00 95.12 95 PRO A O 1
ATOM 798 N N . ALA A 1 96 ? 0.128 -4.391 0.940 1.00 95.50 96 ALA A N 1
ATOM 799 C CA . ALA A 1 96 ? -0.330 -4.282 2.311 1.00 95.50 96 ALA A CA 1
ATOM 800 C C . ALA A 1 96 ? -0.157 -5.613 3.040 1.00 95.50 96 ALA A C 1
ATOM 802 O O . ALA A 1 96 ? -0.362 -6.686 2.472 1.00 95.50 96 ALA A O 1
ATOM 803 N N . ARG A 1 97 ? 0.219 -5.523 4.315 1.00 94.06 97 ARG A N 1
ATOM 804 C CA . ARG A 1 97 ? 0.371 -6.682 5.203 1.00 94.06 97 ARG A CA 1
ATOM 805 C C . ARG A 1 97 ? -0.848 -6.851 6.107 1.00 94.06 97 ARG A C 1
ATOM 807 O O . ARG A 1 97 ? -1.169 -7.973 6.472 1.00 94.06 97 ARG A O 1
ATOM 814 N N . TYR A 1 98 ? -1.523 -5.747 6.432 1.00 95.44 98 TYR A N 1
ATOM 815 C CA . TYR A 1 98 ? -2.615 -5.693 7.403 1.00 95.44 98 TYR A CA 1
ATOM 816 C C . TYR A 1 98 ? -3.736 -4.753 6.933 1.00 95.44 98 TYR A C 1
ATOM 818 O O . TYR A 1 98 ? -3.570 -4.004 5.963 1.00 95.44 98 TYR A O 1
ATOM 826 N N . ARG A 1 99 ? -4.871 -4.789 7.638 1.00 96.12 99 ARG A N 1
ATOM 827 C CA . ARG A 1 99 ? -6.010 -3.873 7.477 1.00 96.12 99 ARG A CA 1
ATOM 828 C C . ARG A 1 99 ? -6.366 -3.254 8.821 1.00 96.12 99 ARG A C 1
ATOM 830 O O . ARG A 1 99 ? -6.297 -3.937 9.837 1.00 96.12 99 ARG A O 1
ATOM 837 N N . ASP A 1 100 ? -6.726 -1.976 8.817 1.00 96.19 100 ASP A N 1
ATOM 838 C CA . ASP A 1 100 ? -7.201 -1.294 10.023 1.00 96.19 100 ASP A CA 1
ATOM 839 C C . ASP A 1 100 ? -8.615 -1.791 10.389 1.00 96.19 100 ASP A C 1
ATOM 841 O O . ASP A 1 100 ? -9.485 -1.768 9.517 1.00 96.19 100 ASP A O 1
ATOM 845 N N . PRO A 1 101 ? -8.876 -2.226 11.636 1.00 94.75 101 PRO A N 1
ATOM 846 C CA . PRO A 1 101 ? -10.198 -2.698 12.053 1.00 94.75 101 PRO A CA 1
ATOM 847 C C . PRO A 1 101 ? -11.292 -1.623 12.029 1.00 94.75 101 PRO A C 1
ATOM 849 O O . PRO A 1 101 ? -12.458 -1.978 11.912 1.00 94.75 101 PRO A O 1
ATOM 852 N N . VAL A 1 102 ? -10.943 -0.335 12.134 1.00 92.81 102 VAL A N 1
ATOM 853 C CA . VAL A 1 102 ? -11.946 0.748 12.151 1.00 92.81 102 VAL A CA 1
ATOM 854 C C . VAL A 1 102 ? -12.187 1.295 10.751 1.00 92.81 102 VAL A C 1
ATOM 856 O O . VAL A 1 102 ? -13.321 1.351 10.296 1.00 92.81 102 VAL A O 1
ATOM 859 N N . THR A 1 103 ? -11.124 1.671 10.033 1.00 94.19 103 THR A N 1
ATOM 860 C CA . THR A 1 103 ? -11.272 2.275 8.696 1.00 94.19 103 THR A CA 1
ATOM 861 C C . THR A 1 103 ? -11.351 1.253 7.560 1.00 94.19 103 THR A C 1
ATOM 863 O O . THR A 1 103 ? -11.682 1.611 6.433 1.00 94.19 103 THR A O 1
ATOM 866 N N . GLY A 1 104 ? -10.986 -0.010 7.803 1.00 94.69 104 GLY A N 1
ATOM 867 C CA . GLY A 1 104 ? -10.880 -1.046 6.770 1.00 94.69 104 GLY A CA 1
ATOM 868 C C . GLY A 1 104 ? -9.718 -0.844 5.788 1.00 94.69 104 GLY A C 1
ATOM 869 O O . GLY A 1 104 ? -9.516 -1.671 4.892 1.00 94.69 104 GLY A O 1
ATOM 870 N N . LEU A 1 105 ? -8.933 0.231 5.938 1.00 96.06 105 LEU A N 1
ATOM 871 C CA . LEU A 1 105 ? -7.902 0.599 4.978 1.00 96.06 105 LEU A CA 1
ATOM 872 C C . LEU A 1 105 ? -6.687 -0.345 5.062 1.00 96.06 105 LEU A C 1
ATOM 874 O O . LEU A 1 105 ? -6.183 -0.626 6.156 1.00 96.06 105 LEU A O 1
ATOM 878 N N . PRO A 1 106 ? -6.175 -0.828 3.914 1.00 97.12 106 PRO A N 1
ATOM 879 C CA . PRO A 1 106 ? -4.976 -1.655 3.869 1.00 97.12 106 PRO A CA 1
ATOM 880 C C . PRO A 1 106 ? -3.708 -0.830 4.133 1.00 97.12 106 PRO A C 1
ATOM 882 O O . PRO A 1 106 ? -3.506 0.236 3.541 1.00 97.12 106 PRO A O 1
ATOM 885 N N . TYR A 1 107 ? -2.806 -1.351 4.969 1.00 97.25 107 TYR A N 1
ATOM 886 C CA . TYR A 1 107 ? -1.524 -0.715 5.286 1.00 97.25 107 TYR A CA 1
ATOM 887 C C . TYR A 1 107 ? -0.361 -1.716 5.356 1.00 97.25 107 TYR A C 1
ATOM 889 O O . TYR A 1 107 ? -0.542 -2.933 5.453 1.00 97.25 107 TYR A O 1
ATOM 897 N N . SER A 1 108 ? 0.868 -1.204 5.249 1.00 96.69 108 SER A N 1
ATOM 898 C CA . SER A 1 108 ? 2.079 -2.039 5.158 1.00 96.69 108 SER A CA 1
ATOM 899 C C . SER A 1 108 ? 2.958 -1.951 6.410 1.00 96.69 108 SER A C 1
ATOM 901 O O . SER A 1 108 ? 3.475 -2.970 6.867 1.00 96.69 108 SER A O 1
ATOM 903 N N . THR A 1 109 ? 3.101 -0.756 6.998 1.00 97.00 109 THR A N 1
ATOM 904 C CA . THR A 1 109 ? 3.954 -0.502 8.174 1.00 97.00 109 THR A CA 1
ATOM 905 C C . THR A 1 109 ? 3.185 0.194 9.308 1.00 97.00 109 THR A C 1
ATOM 907 O O . THR A 1 109 ? 2.207 0.897 9.037 1.00 97.00 109 THR A O 1
ATOM 910 N N . PRO A 1 110 ? 3.634 0.086 10.573 1.00 96.69 110 PRO A N 1
ATOM 911 C CA . PRO A 1 110 ? 3.010 0.797 11.698 1.00 96.69 110 PRO A CA 1
ATOM 912 C C . PRO A 1 110 ? 3.004 2.323 11.526 1.00 96.69 110 PRO A C 1
ATOM 914 O O . PRO A 1 110 ? 2.056 3.000 11.909 1.00 96.69 110 PRO A O 1
ATOM 917 N N . PHE A 1 111 ? 4.026 2.876 10.867 1.00 96.94 111 PHE A N 1
ATOM 918 C CA . PHE A 1 111 ? 4.069 4.299 10.530 1.00 96.94 111 PHE A CA 1
ATOM 919 C C . PHE A 1 111 ? 2.913 4.706 9.604 1.00 96.94 111 PHE A C 1
ATOM 921 O O . PHE A 1 111 ? 2.246 5.710 9.841 1.00 96.94 111 PHE A O 1
ATOM 928 N N . THR A 1 112 ? 2.616 3.891 8.583 1.00 97.31 112 THR A N 1
ATOM 929 C CA . THR A 1 112 ? 1.463 4.147 7.704 1.00 97.31 112 THR A CA 1
ATOM 930 C C . THR A 1 112 ? 0.129 4.024 8.436 1.00 97.31 112 THR A C 1
ATOM 932 O O . THR A 1 112 ? -0.788 4.776 8.123 1.00 97.31 112 THR A O 1
ATOM 935 N N . PHE A 1 113 ? 0.034 3.149 9.443 1.00 97.31 113 PHE A N 1
ATOM 936 C CA . PHE A 1 113 ? -1.146 3.051 10.305 1.00 97.31 113 PHE A CA 1
ATOM 937 C C . PHE A 1 113 ? -1.377 4.341 11.106 1.00 97.31 113 PHE A C 1
ATOM 939 O O . PHE A 1 113 ? -2.492 4.857 11.112 1.00 97.31 113 PHE A O 1
ATOM 946 N N . LYS A 1 114 ? -0.315 4.921 11.687 1.00 97.50 114 LYS A N 1
ATOM 947 C CA . LYS A 1 114 ? -0.400 6.208 12.397 1.00 97.50 114 LYS A CA 1
ATOM 948 C C . LYS A 1 114 ? -0.935 7.323 11.491 1.00 97.50 114 LYS A C 1
ATOM 950 O O . LYS A 1 114 ? -1.884 8.001 11.857 1.00 97.50 114 LYS A O 1
ATOM 955 N N . ILE A 1 115 ? -0.409 7.437 10.268 1.00 97.81 115 ILE A N 1
ATOM 956 C CA . ILE A 1 115 ? -0.885 8.429 9.286 1.00 97.81 115 ILE A CA 1
ATOM 957 C C . ILE A 1 115 ? -2.375 8.243 8.969 1.00 97.81 115 ILE A C 1
ATOM 959 O O . ILE A 1 115 ? -3.100 9.230 8.850 1.00 97.81 115 ILE A O 1
ATOM 963 N N . ILE A 1 116 ? -2.829 6.996 8.803 1.00 97.12 116 ILE A N 1
ATOM 964 C CA . ILE A 1 116 ? -4.238 6.693 8.519 1.00 97.12 116 ILE A CA 1
ATOM 965 C C . ILE A 1 116 ? -5.124 7.152 9.681 1.00 97.12 116 ILE A C 1
ATOM 967 O O . ILE A 1 116 ? -6.096 7.868 9.443 1.00 97.12 116 ILE A O 1
ATOM 971 N N . ARG A 1 117 ? -4.769 6.813 10.926 1.00 95.75 117 ARG A N 1
ATOM 972 C CA . ARG A 1 117 ? -5.553 7.203 12.107 1.00 95.75 117 ARG A CA 1
ATOM 973 C C . ARG A 1 117 ? -5.525 8.700 12.381 1.00 95.75 117 ARG A C 1
ATOM 975 O O . ARG A 1 117 ? -6.581 9.268 12.635 1.00 95.75 117 ARG A O 1
ATOM 982 N N . ASP A 1 118 ? -4.382 9.357 12.208 1.00 95.88 118 ASP A N 1
ATOM 983 C CA . ASP A 1 118 ? -4.276 10.812 12.347 1.00 95.88 118 ASP A CA 1
ATOM 984 C C . ASP A 1 118 ? -5.190 11.532 11.343 1.00 95.88 118 ASP A C 1
ATOM 986 O O . ASP A 1 118 ? -5.890 12.486 11.690 1.00 95.88 118 ASP A O 1
ATOM 990 N N . LYS A 1 119 ? -5.215 11.070 10.084 1.00 96.69 119 LYS A N 1
ATOM 991 C CA . LYS A 1 119 ? -6.115 11.612 9.055 1.00 96.69 119 LYS A CA 1
ATOM 992 C C . LYS A 1 119 ? -7.578 11.322 9.369 1.00 96.69 119 LYS A C 1
ATOM 994 O O . LYS A 1 119 ? -8.404 12.216 9.219 1.00 96.69 119 LYS A O 1
ATOM 999 N N . TYR A 1 120 ? -7.888 10.110 9.824 1.00 95.44 120 TYR A N 1
ATOM 1000 C CA . TYR A 1 120 ? -9.244 9.732 10.207 1.00 95.44 120 TYR A CA 1
ATOM 1001 C C . TYR A 1 120 ? -9.760 10.595 11.365 1.00 95.44 120 TYR A C 1
ATOM 1003 O O . TYR A 1 120 ? -10.855 11.136 11.281 1.00 95.44 120 TYR A O 1
ATOM 1011 N N . HIS A 1 121 ? -8.942 10.843 12.390 1.00 93.81 121 HIS A N 1
ATOM 1012 C CA . HIS A 1 121 ? -9.316 11.707 13.513 1.00 93.81 121 HIS A CA 1
ATOM 1013 C C . HIS A 1 121 ? -9.541 13.158 13.071 1.00 93.81 121 HIS A C 1
ATOM 1015 O O . HIS A 1 121 ? -10.474 13.806 13.537 1.00 93.81 121 HIS A O 1
ATOM 1021 N N . LYS A 1 122 ? -8.720 13.678 12.147 1.00 94.19 122 LYS A N 1
ATOM 1022 C CA . LYS A 1 122 ? -8.942 15.010 11.555 1.00 94.19 122 LYS A CA 1
ATOM 1023 C C . LYS A 1 122 ? -10.252 15.079 10.773 1.00 94.19 122 LYS A C 1
ATOM 1025 O O . LYS A 1 122 ? -10.940 16.086 10.862 1.00 94.19 122 LYS A O 1
ATOM 1030 N N . TYR A 1 123 ? -10.592 14.023 10.040 1.00 93.88 123 TYR A N 1
ATOM 1031 C CA . TYR A 1 123 ? -11.856 13.924 9.316 1.00 93.88 123 TYR A CA 1
ATOM 1032 C C . TYR A 1 123 ? -13.057 13.878 10.270 1.00 93.88 123 TYR A C 1
ATOM 1034 O O . TYR A 1 123 ? -14.007 14.628 10.075 1.00 93.88 123 TYR A O 1
ATOM 1042 N N . LEU A 1 124 ? -12.991 13.100 11.353 1.00 92.56 124 LEU A N 1
ATOM 1043 C CA . LEU A 1 124 ? -14.072 13.051 12.345 1.00 92.56 124 LEU A CA 1
ATOM 1044 C C . LEU A 1 124 ? -14.354 14.420 12.978 1.00 92.56 124 LEU A C 1
ATOM 1046 O O . LEU A 1 124 ? -15.512 14.772 13.147 1.00 92.56 124 LEU A O 1
ATOM 1050 N N . LYS A 1 125 ? -13.323 15.242 13.222 1.00 90.69 125 LYS A N 1
ATOM 1051 C CA . LYS A 1 125 ? -13.502 16.621 13.719 1.00 90.69 125 LYS A CA 1
ATOM 1052 C C . LYS A 1 125 ? -14.297 17.524 12.775 1.00 90.69 125 LYS A C 1
ATOM 1054 O O . LYS A 1 125 ? -14.848 18.518 13.227 1.00 90.69 125 LYS A O 1
ATOM 1059 N N . THR A 1 126 ? -14.326 17.218 11.477 1.00 92.75 126 THR A N 1
ATOM 1060 C CA . THR A 1 126 ? -15.128 17.989 10.512 1.00 92.75 126 THR A CA 1
ATOM 1061 C C . THR A 1 126 ? -16.606 17.610 10.527 1.00 92.75 126 THR A C 1
ATOM 1063 O O . THR A 1 126 ? -17.416 18.343 9.973 1.00 92.75 126 THR A O 1
ATOM 1066 N N . ILE A 1 127 ? -16.962 16.491 11.163 1.00 91.19 127 ILE A N 1
ATOM 1067 C CA . ILE A 1 127 ? -18.334 15.999 11.263 1.00 91.19 127 ILE A CA 1
ATOM 1068 C C . ILE A 1 127 ? -18.865 16.372 12.650 1.00 91.19 127 ILE A C 1
ATOM 1070 O O . ILE A 1 127 ? -18.594 15.681 13.628 1.00 91.19 127 ILE A O 1
ATOM 1074 N N . THR A 1 128 ? -19.619 17.467 12.740 1.00 82.25 128 THR A N 1
ATOM 1075 C CA . THR A 1 128 ? -20.215 17.950 14.000 1.00 82.25 128 THR A CA 1
ATOM 1076 C C . THR A 1 128 ? -21.595 17.368 14.288 1.00 82.25 128 THR A C 1
ATOM 1078 O O . THR A 1 128 ? -22.030 17.359 15.434 1.00 82.25 128 THR A O 1
ATOM 1081 N N . ASP A 1 129 ? -22.274 16.856 13.264 1.00 86.06 129 ASP A N 1
ATOM 1082 C CA . ASP A 1 129 ? -23.727 16.665 13.321 1.00 86.06 129 ASP A CA 1
ATOM 1083 C C . ASP A 1 129 ? -24.141 15.280 13.846 1.00 86.06 129 ASP A C 1
ATOM 1085 O O . ASP A 1 129 ? -25.307 15.054 14.156 1.00 86.06 129 ASP A O 1
ATOM 1089 N N . ASN A 1 130 ? -23.191 14.344 13.974 1.00 90.25 130 ASN A N 1
ATOM 1090 C CA . ASN A 1 130 ? -23.473 12.960 14.355 1.00 90.25 130 ASN A CA 1
ATOM 1091 C C . ASN A 1 130 ? -23.124 12.685 15.829 1.00 90.25 130 ASN A C 1
ATOM 1093 O O . ASN A 1 130 ? -21.946 12.771 16.196 1.00 90.25 130 ASN A O 1
ATOM 1097 N N . PRO A 1 131 ? -24.096 12.271 16.667 1.00 91.81 131 PRO A N 1
ATOM 1098 C CA . PRO A 1 131 ? -23.854 12.022 18.088 1.00 91.81 131 PRO A CA 1
ATOM 1099 C C . PRO A 1 131 ? -22.874 10.863 18.318 1.00 91.81 131 PRO A C 1
ATOM 1101 O O . PRO A 1 131 ? -21.994 10.969 19.169 1.00 91.81 131 PRO A O 1
ATOM 1104 N N . GLU A 1 132 ? -22.927 9.817 17.491 1.00 91.06 132 GLU A N 1
ATOM 1105 C CA . GLU A 1 132 ? -22.019 8.661 17.566 1.00 91.06 132 GLU A CA 1
ATOM 1106 C C . GLU A 1 132 ? -20.544 9.062 17.414 1.00 91.06 132 GLU A C 1
ATOM 1108 O O . GLU A 1 132 ? -19.664 8.545 18.103 1.00 91.06 132 GLU A O 1
ATOM 1113 N N . VAL A 1 133 ? -20.259 10.031 16.536 1.00 91.38 133 VAL A N 1
ATOM 1114 C CA . VAL A 1 133 ? -18.898 10.547 16.347 1.00 91.38 133 VAL A CA 1
ATOM 1115 C C . VAL A 1 133 ? -18.447 11.283 17.603 1.00 91.38 133 VAL A C 1
ATOM 1117 O O . VAL A 1 133 ? -17.320 11.078 18.049 1.00 91.38 133 VAL A O 1
ATOM 1120 N N . THR A 1 134 ? -19.321 12.090 18.210 1.00 90.88 134 THR A N 1
ATOM 1121 C CA . THR A 1 134 ? -18.985 12.806 19.449 1.00 90.88 134 THR A CA 1
ATOM 1122 C C . THR A 1 134 ? -18.706 11.853 20.611 1.00 90.88 134 THR A C 1
ATOM 1124 O O . THR A 1 134 ? -17.753 12.073 21.355 1.00 90.88 134 THR A O 1
ATOM 1127 N N . GLU A 1 135 ? -19.467 10.763 20.742 1.00 93.00 135 GLU A N 1
ATOM 1128 C CA . GLU A 1 135 ? -19.219 9.715 21.739 1.00 93.00 135 GLU A CA 1
ATOM 1129 C C . GLU A 1 135 ? -17.887 9.005 21.497 1.00 93.00 135 GLU A C 1
ATOM 1131 O O . GLU A 1 135 ? -17.093 8.849 22.425 1.00 93.00 135 GLU A O 1
ATOM 1136 N N . TYR A 1 136 ? -17.594 8.654 20.243 1.00 89.69 136 TYR A N 1
ATOM 1137 C CA . TYR A 1 136 ? -16.311 8.062 19.875 1.00 89.69 136 TYR A CA 1
ATOM 1138 C C . TYR A 1 136 ? -15.135 9.000 20.191 1.00 89.69 136 TYR A C 1
ATOM 1140 O O . TYR A 1 136 ? -14.110 8.547 20.695 1.00 89.69 136 TYR A O 1
ATOM 1148 N N . MET A 1 137 ? -15.261 10.307 19.932 1.00 88.75 137 MET A N 1
ATOM 1149 C CA . MET A 1 137 ? -14.189 11.268 20.220 1.00 88.75 137 MET A CA 1
ATOM 1150 C C . MET A 1 137 ? -13.927 11.429 21.724 1.00 88.75 137 MET A C 1
ATOM 1152 O O . MET A 1 137 ? -12.759 11.491 22.107 1.00 88.75 137 MET A O 1
ATOM 1156 N N . LYS A 1 138 ? -14.972 11.402 22.564 1.00 90.38 138 LYS A N 1
ATOM 1157 C CA . LYS A 1 138 ? -14.845 11.443 24.036 1.00 90.38 138 LYS A CA 1
ATOM 1158 C C . LYS A 1 138 ? -14.032 10.280 24.605 1.00 90.38 138 LYS A C 1
ATOM 1160 O O . LYS A 1 138 ? -13.500 10.388 25.698 1.00 90.38 138 LYS A O 1
ATOM 1165 N N . GLN A 1 139 ? -13.928 9.163 23.885 1.00 88.06 139 GLN A N 1
ATOM 1166 C CA . GLN A 1 139 ? -13.165 7.998 24.336 1.00 88.06 139 GLN A CA 1
ATOM 1167 C C . GLN A 1 139 ? -11.638 8.221 24.313 1.00 88.06 139 GLN A C 1
ATOM 1169 O O . GLN A 1 139 ? -10.899 7.442 24.913 1.00 88.06 139 GLN A O 1
ATOM 1174 N N . PHE A 1 140 ? -11.161 9.247 23.601 1.00 82.31 140 PHE A N 1
ATOM 1175 C CA . PHE A 1 140 ? -9.734 9.563 23.438 1.00 82.31 140 PHE A CA 1
ATOM 1176 C C . PHE A 1 140 ? -9.323 10.890 24.091 1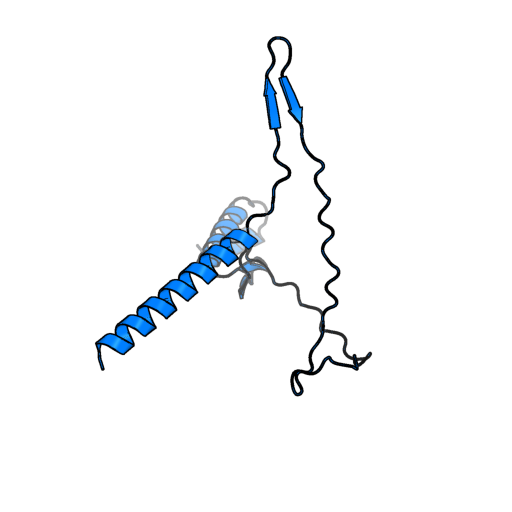.00 82.31 140 PHE A C 1
ATOM 1178 O O . PHE A 1 140 ? -8.165 11.291 23.943 1.00 82.31 140 PHE A O 1
ATOM 1185 N N . GLU A 1 141 ? -10.270 11.567 24.741 1.00 76.00 141 GLU A N 1
ATOM 1186 C CA . GLU A 1 141 ? -10.071 12.762 25.571 1.00 76.00 141 GLU A CA 1
ATOM 1187 C C . GLU A 1 141 ? -9.756 12.357 27.016 1.00 76.00 141 GLU A C 1
ATOM 1189 O O . GLU A 1 141 ? -8.828 12.969 27.592 1.00 76.00 141 GLU A O 1
#

Secondary structure (DSSP, 8-state):
-HHHHHHHHHHHHH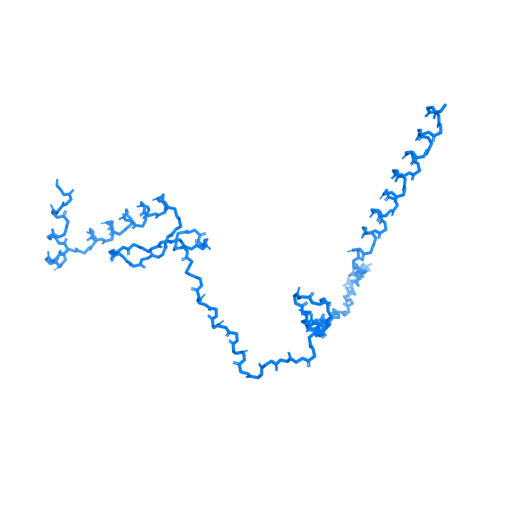HHHHHHHHHHHHTS------EEEE-SS-EEEE---------------PBPTTT-SB-----TT-PPPP-PPPPB-TTT-SBPSEE-TTT--EESSHHHHHHHHHHHHHHHHT--S-HHHHHHHHTT-

Foldseek 3Di:
DVVVVVVVVVVVVVVVVVVVVVVVVVPPDPAPDFDWDDDPPDIDTDDDDDDPDPPPPDPDQDADPVPRHRDPDDPPPPDPPPDDDFAAAPPPRHGFPDADPPPRGGHNDVVSVVVVVVVVLVVLVVDPPDVVSVVVVVVVD

pLDDT: mean 80.72, std 12.68, range [52.84, 97.81]

Organism: Ancylostoma caninum (NCBI:txid29170)

InterPro domains:
  IPR013272 Vps72/YL1, C-terminal [PF08265] (63-76)
  IPR013272 Vps72/YL1, C-terminal [PF08265] (88-116)
  IPR013272 Vps72/YL1, C-terminal [SM00993] (62-83)
  IPR013272 Vps72/YL1, C-terminal [SM00993] (87-116)

Radius of gyration: 31.53 Å; chains: 1; bounding box: 79×62×74 Å

Sequence (141 aa):
MHWFWKKRYEQFELERKKKREHATARRRVPPPYISVKHTINETTLVVPDIKVFKKPEVKPSFVCAVTGRPARYRDPVFKKPEVKPSFVCAVTGRPARYRDPVTGLPYSTPFTFKIIRDKYHKYLKTITDNPEVTEYMKQFE